Protein AF-A0A8I0L2W9-F1 (afdb_monomer_lite)

pLDDT: mean 97.8, std 1.49, range [89.25, 98.69]

Radius of gyration: 11.42 Å; chains: 1; bounding box: 25×19×26 Å

Structure (mmCIF, N/CA/C/O backbone):
data_AF-A0A8I0L2W9-F1
#
_entry.id   AF-A0A8I0L2W9-F1
#
loop_
_atom_site.group_PDB
_atom_site.id
_atom_site.type_symbol
_atom_site.label_atom_id
_atom_site.label_alt_id
_atom_site.label_comp_id
_atom_site.label_asym_id
_atom_site.label_entity_id
_atom_site.label_seq_id
_atom_site.pdbx_PDB_ins_code
_atom_site.Cartn_x
_atom_site.Cartn_y
_atom_site.Cartn_z
_atom_site.occupancy
_atom_site.B_iso_or_equiv
_atom_site.auth_seq_id
_atom_site.auth_comp_id
_atom_site.auth_asym_id
_atom_site.auth_atom_id
_atom_site.pdbx_PDB_model_num
ATOM 1 N N . PHE A 1 1 ? 15.578 -7.188 6.162 1.00 96.44 1 PHE A N 1
ATOM 2 C CA . PHE A 1 1 ? 14.578 -7.561 5.140 1.00 96.44 1 PHE A CA 1
ATOM 3 C C . PHE A 1 1 ? 13.157 -7.349 5.651 1.00 96.44 1 PHE A C 1
ATOM 5 O O . PHE A 1 1 ? 12.523 -6.403 5.207 1.00 96.44 1 PHE A O 1
ATOM 12 N N . THR A 1 2 ? 12.679 -8.127 6.631 1.00 98.25 2 THR A N 1
ATOM 13 C CA . THR A 1 2 ? 11.298 -8.035 7.151 1.00 98.25 2 THR A CA 1
ATOM 14 C C . THR A 1 2 ? 10.900 -6.623 7.578 1.00 98.25 2 THR A C 1
ATOM 16 O O . THR A 1 2 ? 9.893 -6.106 7.109 1.00 98.25 2 THR A O 1
ATOM 19 N N . SER A 1 3 ? 11.723 -5.938 8.376 1.00 98.62 3 SER A N 1
ATOM 20 C CA . SER A 1 3 ? 11.427 -4.561 8.797 1.00 98.62 3 SER A CA 1
ATOM 21 C C . SER A 1 3 ? 11.359 -3.579 7.624 1.00 98.62 3 SER A C 1
ATOM 23 O O . SER A 1 3 ? 10.529 -2.679 7.626 1.00 98.62 3 SER A O 1
ATOM 25 N N . SER A 1 4 ? 12.175 -3.773 6.583 1.00 98.56 4 SER A N 1
ATOM 26 C CA . SER A 1 4 ? 12.125 -2.957 5.363 1.00 98.56 4 SER A CA 1
ATOM 27 C C . SER A 1 4 ? 10.788 -3.122 4.636 1.00 98.56 4 SER A C 1
ATOM 29 O O . SER A 1 4 ? 10.217 -2.137 4.171 1.00 98.56 4 SER A O 1
ATOM 31 N N . VAL A 1 5 ? 10.261 -4.352 4.594 1.00 98.56 5 VAL A N 1
ATOM 32 C CA . VAL A 1 5 ? 8.926 -4.640 4.055 1.00 98.56 5 VAL A CA 1
ATOM 33 C C . VAL A 1 5 ? 7.857 -3.949 4.903 1.00 98.56 5 VAL A C 1
ATOM 35 O O . VAL A 1 5 ? 7.018 -3.244 4.350 1.00 98.56 5 VAL A O 1
ATOM 38 N N . LEU A 1 6 ? 7.925 -4.052 6.234 1.00 98.69 6 LEU A N 1
ATOM 39 C CA . LEU A 1 6 ? 6.967 -3.391 7.131 1.00 98.69 6 LEU A CA 1
ATOM 40 C C . LEU A 1 6 ? 6.906 -1.872 6.907 1.00 98.69 6 LEU A C 1
ATOM 42 O O . LEU A 1 6 ? 5.816 -1.315 6.815 1.00 98.69 6 LEU A O 1
ATOM 46 N N . ILE A 1 7 ? 8.052 -1.203 6.743 1.00 98.69 7 ILE A N 1
ATOM 47 C CA . ILE A 1 7 ? 8.090 0.244 6.472 1.00 98.69 7 ILE A CA 1
ATOM 48 C C . ILE A 1 7 ? 7.480 0.594 5.105 1.00 98.69 7 ILE A C 1
ATOM 50 O O . ILE A 1 7 ? 6.810 1.620 4.976 1.00 98.69 7 ILE A O 1
ATOM 54 N N . ALA A 1 8 ? 7.653 -0.249 4.084 1.00 98.69 8 ALA A N 1
ATOM 55 C CA . ALA A 1 8 ? 6.986 -0.045 2.798 1.00 98.69 8 ALA A CA 1
ATOM 56 C C . ALA A 1 8 ? 5.454 -0.164 2.916 1.00 98.69 8 ALA A C 1
ATOM 58 O O . ALA A 1 8 ? 4.734 0.658 2.351 1.00 98.69 8 ALA A O 1
ATOM 59 N N . TYR A 1 9 ? 4.956 -1.122 3.702 1.00 98.69 9 TYR A N 1
ATOM 60 C CA . TYR A 1 9 ? 3.519 -1.285 3.950 1.00 98.69 9 TYR A CA 1
ATOM 61 C C . TYR A 1 9 ? 2.936 -0.222 4.890 1.00 98.69 9 TYR A C 1
ATOM 63 O O . TYR A 1 9 ? 1.779 0.155 4.724 1.00 98.69 9 TYR A O 1
ATOM 71 N N . ALA A 1 10 ? 3.720 0.340 5.812 1.00 98.69 10 ALA A N 1
ATOM 72 C CA . ALA A 1 10 ? 3.283 1.476 6.627 1.00 98.69 10 ALA A CA 1
ATOM 73 C C . ALA A 1 10 ? 2.924 2.697 5.757 1.00 98.69 10 ALA A C 1
ATOM 75 O O . ALA A 1 10 ? 1.923 3.368 6.005 1.00 98.69 10 ALA A O 1
ATOM 76 N N . ARG A 1 11 ? 3.685 2.943 4.678 1.00 98.69 11 ARG A N 1
ATOM 77 C CA . ARG A 1 11 ? 3.357 3.973 3.674 1.00 98.69 11 ARG A CA 1
ATOM 78 C C . ARG A 1 11 ? 2.027 3.693 2.978 1.00 98.69 11 ARG A C 1
ATOM 80 O O . ARG A 1 11 ? 1.236 4.616 2.792 1.00 98.69 11 ARG A O 1
ATOM 87 N N . ALA A 1 12 ? 1.785 2.436 2.610 1.00 98.69 12 ALA A N 1
ATOM 88 C CA . ALA A 1 12 ? 0.523 2.033 2.003 1.00 98.69 12 ALA A CA 1
ATOM 89 C C . ALA A 1 12 ? -0.659 2.255 2.957 1.00 98.69 12 ALA A C 1
ATOM 91 O O . ALA A 1 12 ? -1.640 2.883 2.566 1.00 98.69 12 ALA A O 1
ATOM 92 N N . ALA A 1 13 ? -0.532 1.824 4.216 1.00 98.62 13 ALA A N 1
ATOM 93 C CA . ALA A 1 13 ? -1.554 2.014 5.243 1.00 98.62 13 ALA A CA 1
ATOM 94 C C . ALA A 1 13 ? -1.884 3.499 5.464 1.00 98.62 13 ALA A C 1
ATOM 96 O O . ALA A 1 13 ? -3.054 3.862 5.537 1.00 98.62 13 ALA A O 1
ATOM 97 N N . TYR A 1 14 ? -0.866 4.365 5.499 1.00 98.62 14 TYR A N 1
ATOM 98 C CA . TYR A 1 14 ? -1.056 5.812 5.629 1.00 98.62 14 TYR A CA 1
ATOM 99 C C . TYR A 1 14 ? -1.863 6.410 4.467 1.00 98.62 14 TYR A C 1
ATOM 101 O O . TYR A 1 14 ? -2.807 7.164 4.694 1.00 98.62 14 TYR A O 1
ATOM 109 N N . ARG A 1 15 ? -1.531 6.048 3.221 1.00 98.25 15 ARG A N 1
ATOM 110 C CA . ARG A 1 15 ? -2.254 6.532 2.033 1.00 98.25 15 ARG A CA 1
ATOM 111 C C . ARG A 1 15 ? -3.705 6.056 2.015 1.00 98.25 15 ARG A C 1
ATOM 113 O O . ARG A 1 15 ? -4.607 6.868 1.847 1.00 98.25 15 ARG A O 1
ATOM 120 N N . LEU A 1 16 ? -3.936 4.771 2.278 1.00 98.44 16 LEU A N 1
ATOM 121 C CA . LEU A 1 16 ? -5.288 4.211 2.356 1.00 98.44 16 LEU A CA 1
ATOM 122 C C . LEU A 1 16 ? -6.131 4.897 3.438 1.00 98.44 16 LEU A C 1
ATOM 124 O O . LEU A 1 16 ? -7.288 5.228 3.192 1.00 98.44 16 LEU A O 1
ATOM 128 N N . ALA A 1 17 ? -5.543 5.174 4.605 1.00 98.56 17 ALA A N 1
ATOM 129 C CA . ALA A 1 17 ? -6.215 5.931 5.657 1.00 98.56 17 ALA A CA 1
ATOM 130 C C . ALA A 1 17 ? -6.554 7.365 5.208 1.00 98.56 17 ALA A C 1
ATOM 132 O O . ALA A 1 17 ? -7.654 7.841 5.477 1.00 98.56 17 ALA A O 1
ATOM 133 N N . SER A 1 18 ? -5.652 8.038 4.479 1.00 98.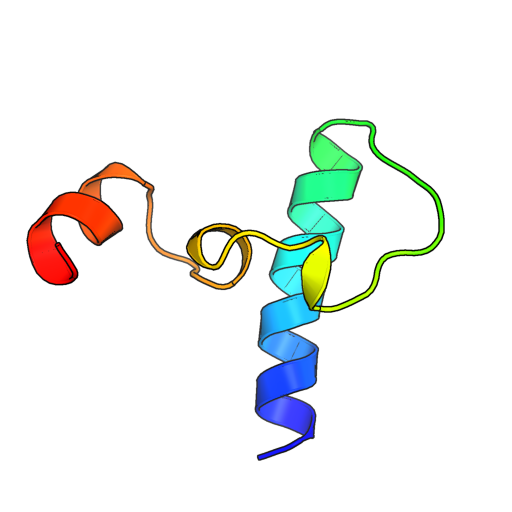19 18 SER A N 1
ATOM 134 C CA . SER A 1 18 ? -5.916 9.377 3.920 1.00 98.19 18 SER A CA 1
ATOM 135 C C . SER A 1 18 ? -7.011 9.391 2.845 1.00 98.19 18 SER A C 1
ATOM 137 O O . SER A 1 18 ? -7.680 10.403 2.664 1.00 98.19 18 SER A O 1
ATOM 139 N N . GLU A 1 19 ? -7.239 8.258 2.180 1.00 98.25 19 GLU A N 1
ATOM 140 C CA . GLU A 1 19 ? -8.340 8.033 1.233 1.00 98.25 19 GLU A CA 1
ATOM 141 C C . GLU A 1 19 ? -9.650 7.614 1.931 1.00 98.25 19 GLU A C 1
ATOM 143 O O . GLU A 1 19 ? -10.646 7.333 1.268 1.00 98.25 19 GLU A O 1
ATOM 148 N N . GLY A 1 20 ? -9.667 7.553 3.268 1.00 98.56 20 GLY A N 1
ATOM 149 C CA . GLY A 1 20 ? -10.839 7.182 4.064 1.00 98.56 20 GLY A CA 1
ATOM 150 C C . GLY A 1 20 ? -11.073 5.675 4.194 1.00 98.56 20 GLY A C 1
ATOM 151 O O . GLY A 1 20 ? -12.105 5.259 4.722 1.00 98.56 20 GLY A O 1
ATOM 152 N N . GLN A 1 21 ? -10.139 4.834 3.742 1.00 98.44 21 GLN A N 1
ATOM 153 C CA . GLN A 1 21 ? -10.255 3.388 3.912 1.00 98.44 21 GLN A CA 1
ATOM 154 C C . GLN A 1 21 ? -9.892 2.954 5.337 1.00 98.44 21 GLN A C 1
ATOM 156 O O . GLN A 1 21 ? -8.990 3.496 5.974 1.00 98.44 21 GLN A O 1
ATOM 161 N N . SER A 1 22 ? -10.573 1.917 5.823 1.00 97.62 22 SER A N 1
ATOM 162 C CA . SER A 1 22 ? -10.322 1.298 7.126 1.00 97.62 22 SER A CA 1
ATOM 163 C C . SER A 1 22 ? -10.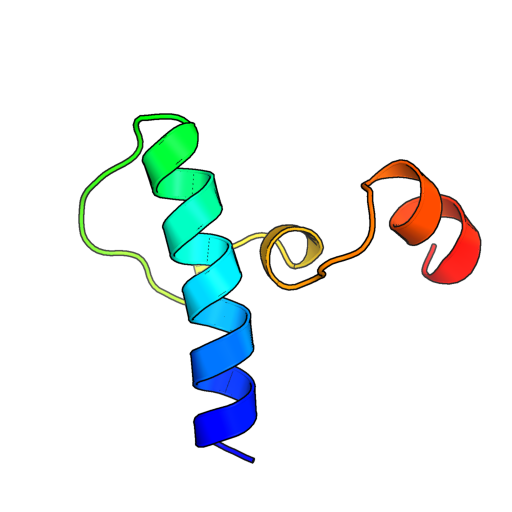562 -0.218 7.080 1.00 97.62 22 SER A C 1
ATOM 165 O O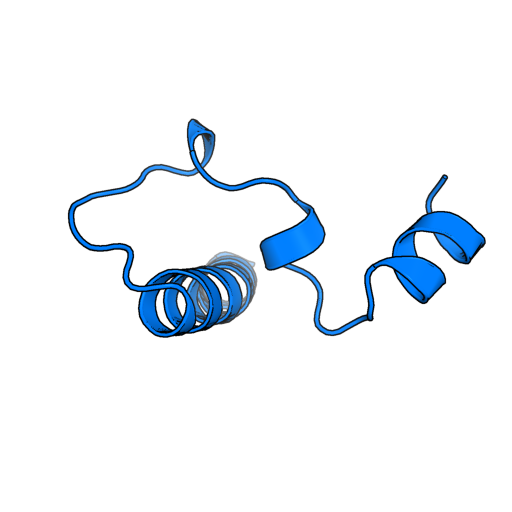 . SER A 1 22 ? -11.056 -0.752 6.083 1.00 97.62 22 SER A O 1
ATOM 167 N N . GLY A 1 23 ? -10.185 -0.919 8.153 1.00 97.94 23 GLY A N 1
ATOM 168 C CA . GLY A 1 23 ? -10.318 -2.373 8.279 1.00 97.94 23 GLY A CA 1
ATOM 169 C C . GLY A 1 23 ? -9.020 -3.144 8.026 1.00 97.94 23 GLY A C 1
ATOM 170 O O . GLY A 1 23 ? -7.962 -2.568 7.780 1.00 97.94 23 GLY A O 1
ATOM 171 N N . CYS A 1 24 ? -9.100 -4.472 8.127 1.00 98.00 24 CYS A N 1
ATOM 172 C CA . CYS A 1 24 ? -7.957 -5.359 7.920 1.00 98.00 24 CYS A CA 1
ATOM 173 C C . CYS A 1 24 ? -7.677 -5.548 6.420 1.00 98.00 24 CYS A C 1
ATOM 175 O O . CYS A 1 24 ? -8.606 -5.760 5.639 1.00 98.00 24 CYS A O 1
ATOM 177 N N . LYS A 1 25 ? -6.399 -5.476 6.034 1.00 98.00 25 LYS A N 1
ATOM 178 C CA . LYS A 1 25 ? -5.904 -5.693 4.669 1.00 98.00 25 LYS A CA 1
ATOM 179 C C . LYS A 1 25 ? -4.714 -6.644 4.705 1.00 98.00 25 LYS A C 1
ATOM 181 O O . LYS A 1 25 ? -3.898 -6.602 5.626 1.00 98.00 25 LYS A O 1
ATOM 186 N N . THR A 1 26 ? -4.601 -7.466 3.679 1.00 98.62 26 THR A N 1
ATOM 187 C CA . THR A 1 26 ? -3.459 -8.340 3.420 1.00 98.62 26 THR A CA 1
ATOM 188 C C . THR A 1 26 ? -2.639 -7.797 2.254 1.00 98.62 26 THR A C 1
ATOM 190 O O . THR A 1 26 ? -3.040 -6.854 1.577 1.00 98.62 26 THR A O 1
ATOM 193 N N . VAL A 1 27 ? -1.487 -8.410 1.974 1.00 98.06 27 VAL A N 1
ATOM 194 C CA . VAL A 1 27 ? -0.644 -8.030 0.825 1.00 98.06 27 VAL A CA 1
ATOM 195 C C . VAL A 1 27 ? -1.365 -8.152 -0.524 1.00 98.06 27 VAL A C 1
ATOM 197 O O . VAL A 1 27 ? -0.992 -7.466 -1.469 1.00 98.06 27 VAL A O 1
ATOM 200 N N . PHE A 1 28 ? -2.412 -8.978 -0.612 1.00 98.25 28 PHE A N 1
ATOM 201 C CA . PHE A 1 28 ? -3.209 -9.147 -1.828 1.00 98.25 28 PHE A CA 1
ATOM 202 C C . PHE A 1 28 ? -4.155 -7.973 -2.102 1.00 98.25 28 PHE A C 1
ATOM 204 O O . PHE A 1 28 ? -4.606 -7.809 -3.232 1.00 98.25 28 PHE A O 1
ATOM 211 N N . ASP A 1 29 ? -4.415 -7.131 -1.101 1.00 98.31 29 ASP A N 1
ATOM 212 C CA . ASP A 1 29 ? -5.302 -5.972 -1.218 1.00 98.31 29 ASP A CA 1
ATOM 213 C C . ASP A 1 29 ? -4.548 -4.675 -1.573 1.00 98.31 29 ASP A C 1
ATOM 215 O O . ASP A 1 29 ? -5.166 -3.632 -1.785 1.00 98.31 29 ASP A O 1
ATOM 219 N N . ILE A 1 30 ? -3.209 -4.706 -1.598 1.00 98.31 30 ILE A N 1
ATOM 220 C CA . ILE A 1 30 ? -2.362 -3.515 -1.728 1.00 98.31 30 ILE A CA 1
ATOM 221 C C . ILE A 1 30 ? -1.703 -3.483 -3.104 1.00 98.31 30 ILE A C 1
ATOM 223 O O . ILE A 1 30 ? -0.769 -4.233 -3.385 1.00 98.31 30 ILE A O 1
ATOM 227 N N . ALA A 1 31 ? -2.133 -2.552 -3.958 1.00 97.44 31 ALA A N 1
ATOM 228 C CA . ALA A 1 31 ? -1.471 -2.334 -5.239 1.00 97.44 31 ALA A CA 1
ATOM 229 C C . ALA A 1 31 ? -0.004 -1.879 -5.027 1.00 97.44 31 ALA A C 1
ATOM 231 O O . ALA A 1 31 ? 0.240 -0.994 -4.199 1.00 97.44 31 ALA A O 1
ATOM 232 N N . PRO A 1 32 ? 0.981 -2.383 -5.805 1.00 96.94 32 PRO A N 1
ATOM 233 C CA . PRO A 1 32 ? 2.403 -2.067 -5.607 1.00 96.94 32 PRO A CA 1
ATOM 234 C C . PRO A 1 32 ? 2.743 -0.568 -5.592 1.00 96.94 32 PRO A C 1
ATOM 236 O O . PRO A 1 32 ? 3.689 -0.151 -4.924 1.00 96.94 32 PRO A O 1
ATOM 239 N N . ALA A 1 33 ? 1.952 0.266 -6.275 1.00 97.94 33 ALA A N 1
ATOM 240 C CA . ALA A 1 33 ? 2.132 1.718 -6.292 1.00 97.94 33 ALA A CA 1
ATOM 241 C C . ALA A 1 33 ? 2.038 2.364 -4.894 1.00 97.94 33 ALA A C 1
ATOM 243 O O . ALA A 1 33 ? 2.721 3.356 -4.627 1.00 97.94 33 ALA A O 1
ATOM 244 N N . TYR A 1 34 ? 1.259 1.787 -3.972 1.00 98.19 34 TYR A N 1
ATOM 245 C CA . TYR A 1 34 ? 1.144 2.273 -2.591 1.00 98.19 34 TYR A CA 1
ATOM 246 C C . TYR A 1 34 ? 2.431 2.077 -1.782 1.00 98.19 34 TYR A C 1
ATOM 248 O O . TYR A 1 34 ? 2.677 2.811 -0.823 1.00 98.19 34 TYR A O 1
ATOM 256 N N . LEU A 1 35 ? 3.276 1.123 -2.182 1.00 98.44 35 LEU A N 1
ATOM 257 C CA . LEU A 1 35 ? 4.536 0.823 -1.506 1.00 98.44 35 LEU A CA 1
ATOM 258 C C . LEU A 1 35 ? 5.639 1.821 -1.867 1.00 98.44 35 LEU A C 1
ATOM 260 O O . LEU A 1 35 ? 6.608 1.949 -1.121 1.00 98.44 35 LEU A O 1
ATOM 264 N N . SER A 1 36 ? 5.519 2.547 -2.979 1.00 97.81 36 SER A N 1
ATOM 265 C CA . SER A 1 36 ? 6.549 3.479 -3.438 1.00 97.81 36 SER A CA 1
ATOM 266 C C . SER A 1 36 ? 6.335 4.891 -2.902 1.00 97.81 36 SER A C 1
ATOM 268 O O . SER A 1 36 ? 5.214 5.392 -2.852 1.00 97.81 36 SER A O 1
ATOM 270 N N . ALA A 1 37 ? 7.429 5.568 -2.550 1.00 97.19 37 ALA A N 1
ATOM 271 C CA . ALA A 1 37 ? 7.410 7.001 -2.261 1.00 97.19 37 ALA A CA 1
ATOM 272 C C . ALA A 1 37 ? 7.264 7.859 -3.530 1.00 97.19 37 ALA A C 1
ATOM 274 O O . ALA A 1 37 ? 6.852 9.010 -3.430 1.00 97.19 37 ALA A O 1
ATOM 275 N N . LYS A 1 38 ? 7.578 7.297 -4.704 1.00 97.12 38 LYS A N 1
ATOM 276 C CA . LYS A 1 38 ? 7.475 7.989 -5.991 1.00 97.12 38 LYS A CA 1
ATOM 277 C C . LYS A 1 38 ? 6.020 8.271 -6.357 1.00 97.12 38 LYS A C 1
ATOM 279 O O . LYS A 1 38 ? 5.111 7.543 -5.946 1.00 97.12 38 LYS A O 1
ATOM 284 N N . SER A 1 39 ? 5.821 9.304 -7.164 1.00 96.69 39 SER A N 1
ATOM 285 C CA . SER A 1 39 ? 4.533 9.594 -7.787 1.00 96.69 39 SER A CA 1
ATOM 286 C C . SER A 1 39 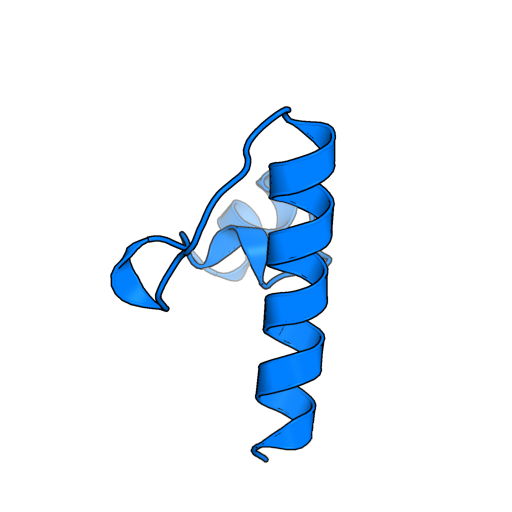? 4.129 8.499 -8.781 1.00 96.69 39 SER A C 1
ATOM 288 O O . SER A 1 39 ? 4.960 7.736 -9.286 1.00 96.69 39 SER A O 1
ATOM 290 N N . GLY A 1 40 ? 2.833 8.435 -9.102 1.00 96.38 40 GLY A N 1
ATOM 291 C CA . GLY A 1 40 ? 2.335 7.517 -10.129 1.00 96.38 40 GLY A CA 1
ATOM 292 C C . GLY A 1 40 ? 2.954 7.774 -11.508 1.00 96.38 40 GLY A C 1
ATOM 293 O O . GLY A 1 40 ? 3.159 6.831 -12.266 1.00 96.38 40 GLY A O 1
ATOM 294 N N . GLU A 1 41 ? 3.286 9.028 -11.826 1.00 97.88 41 GLU A N 1
ATOM 295 C CA . GLU A 1 41 ? 3.966 9.392 -13.073 1.00 97.88 41 GLU A CA 1
ATOM 296 C C . GLU A 1 41 ? 5.398 8.851 -13.122 1.00 97.88 41 GLU A C 1
ATOM 298 O O . GLU A 1 41 ? 5.763 8.168 -14.076 1.00 97.88 41 GLU A O 1
ATOM 303 N N . GLU A 1 42 ? 6.189 9.074 -12.071 1.00 98.19 42 GLU A N 1
ATOM 304 C CA . GLU A 1 42 ? 7.559 8.557 -11.994 1.00 98.19 42 GLU A CA 1
ATOM 305 C C . GLU A 1 42 ? 7.606 7.027 -12.039 1.00 98.19 42 GLU A C 1
ATOM 307 O O . GLU A 1 42 ? 8.509 6.456 -12.649 1.00 98.19 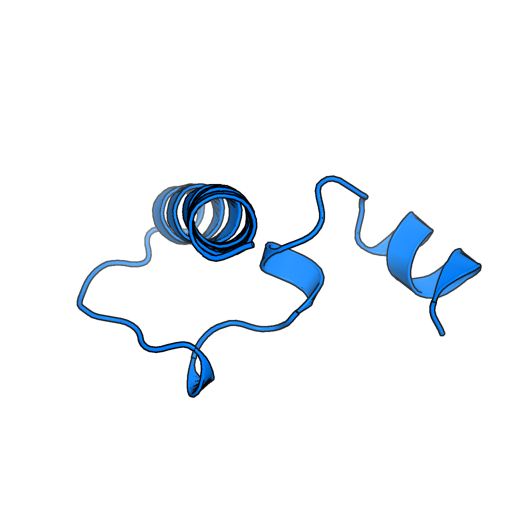42 GLU A O 1
ATOM 312 N N . LEU A 1 43 ? 6.645 6.351 -11.401 1.00 97.94 43 LEU A N 1
ATOM 313 C CA . LEU A 1 43 ? 6.536 4.894 -11.470 1.00 97.94 43 LEU A CA 1
ATOM 314 C C . LEU A 1 43 ? 6.312 4.421 -12.906 1.00 97.94 43 LEU A C 1
ATOM 316 O O . LEU A 1 43 ? 7.035 3.542 -13.364 1.00 97.94 43 LEU A O 1
ATOM 320 N N . ARG A 1 44 ? 5.369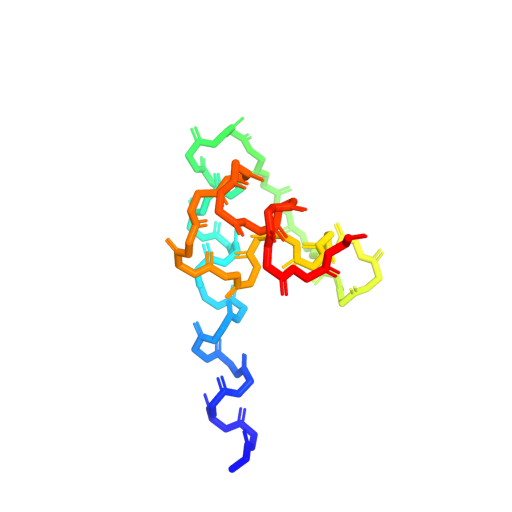 5.036 -13.627 1.00 97.31 44 ARG A N 1
ATOM 321 C CA . ARG A 1 44 ? 5.108 4.696 -15.031 1.00 97.31 44 ARG A CA 1
ATOM 322 C C . ARG A 1 44 ? 6.288 5.003 -15.945 1.00 97.31 44 ARG A C 1
ATOM 324 O O . ARG A 1 44 ? 6.487 4.283 -16.902 1.00 97.31 44 ARG A O 1
ATOM 331 N N . LYS A 1 45 ? 7.061 6.054 -15.666 1.00 98.06 45 LYS A N 1
ATOM 332 C CA . LYS A 1 45 ? 8.211 6.446 -16.496 1.00 98.06 45 LYS A CA 1
ATOM 333 C C . LYS A 1 45 ? 9.422 5.522 -16.340 1.00 98.06 45 LYS A C 1
ATOM 335 O O . LYS A 1 45 ? 10.225 5.412 -17.259 1.00 98.06 45 LYS A O 1
ATOM 340 N N . HIS A 1 46 ? 9.619 4.957 -15.150 1.00 97.19 46 HIS A N 1
ATOM 341 C CA . HIS A 1 46 ? 10.863 4.261 -14.804 1.00 97.19 46 HIS A CA 1
ATOM 342 C C . HIS A 1 46 ? 10.703 2.758 -14.564 1.00 97.19 46 HIS A C 1
ATOM 344 O O . HIS A 1 46 ? 11.718 2.073 -14.467 1.00 97.19 46 HIS A O 1
ATOM 350 N N . MET A 1 47 ? 9.473 2.265 -14.393 1.00 94.25 47 MET A N 1
ATOM 351 C CA . MET A 1 47 ? 9.188 0.885 -13.977 1.00 94.25 47 MET A CA 1
ATOM 352 C C . MET A 1 47 ? 8.100 0.204 -14.833 1.00 94.25 47 MET A C 1
ATOM 354 O O . MET A 1 47 ? 7.698 -0.910 -14.498 1.00 94.25 47 MET A O 1
ATOM 358 N N . LEU A 1 48 ? 7.618 0.864 -15.895 1.00 89.25 48 LEU A N 1
ATOM 359 C CA . LEU A 1 48 ? 6.733 0.343 -16.947 1.00 89.25 48 LEU A CA 1
ATOM 360 C C . LEU A 1 48 ? 7.229 0.844 -18.311 1.00 89.25 48 LEU A C 1
ATOM 362 O O . LEU A 1 48 ? 6.930 0.156 -19.308 1.00 89.25 48 LEU A O 1
#

Organism: NCBI:txid611301

Foldseek 3Di:
DVVLVVVLVVQLVVVCVVVVDDDDDDPVRTDSCSSDPDDPVVCVVPVD

Secondary structure (DSSP, 8-state):
-HHHHHHHHHHHHHHHHHTT--S---GGGS-GGGG-SS-HHHHHHHH-

Sequence (48 aa):
FTSSVLIAYARAAYRLASEGQSGCKTVFDIAPAYLSAKSGEELRKHML